Protein AF-A0A8H6XP31-F1 (afdb_monomer)

InterPro domains:
  IPR045340 Domain of unknown function DUF6533 [PF20151] (30-75)

Foldseek 3Di:
DDDDDPDPDPDVVVVVVVVVVVVVLVVVLVVLVVVLVVLVVVCVVCVVVCCVPQVVDDHDPVNVVVVCVSVVVNVVSVVCNCVSVPDPPVVVVCCVVDPDD

Mean predicted aligned error: 13.27 Å

Organism: NCBI:txid230812

Radius of gyration: 23.96 Å; Cα contacts (8 Å, |Δi|>4): 17; chains: 1; bounding box: 45×27×75 Å

Sequence (101 aa):
MSDHPLQGLQDPTDLGSNNTLTYDSRIIRCFFLAALSILIYDHLLTLGAEVKYIWSSKLRPGTCWFLAVRYLGLCASIAVCPYYFVDLDDEVCRWIAAPPA

Structure (mmCIF, N/CA/C/O backbone):
data_AF-A0A8H6XP31-F1
#
_entry.id   AF-A0A8H6XP31-F1
#
loop_
_atom_site.group_PDB
_atom_site.id
_atom_site.type_symbol
_atom_site.label_atom_id
_atom_site.label_alt_id
_atom_site.label_comp_id
_atom_site.label_asym_id
_atom_site.label_entity_id
_atom_site.label_seq_id
_atom_site.pdbx_PDB_ins_code
_atom_site.Cartn_x
_atom_site.Cartn_y
_atom_site.Cartn_z
_atom_site.occupancy
_atom_site.B_iso_or_equiv
_atom_site.auth_seq_id
_atom_site.auth_comp_id
_atom_site.auth_asym_id
_atom_site.auth_atom_id
_atom_site.pdbx_PDB_model_num
ATOM 1 N N . MET A 1 1 ? 19.967 -16.855 -55.254 1.00 44.03 1 MET A N 1
ATOM 2 C CA . MET A 1 1 ? 21.259 -16.162 -55.111 1.00 44.03 1 MET A CA 1
ATOM 3 C C . MET A 1 1 ? 20.913 -14.696 -54.938 1.00 44.03 1 MET A C 1
ATOM 5 O O . MET A 1 1 ? 20.585 -14.058 -55.922 1.00 44.03 1 MET A O 1
ATOM 9 N N . SER A 1 2 ? 20.445 -14.371 -53.733 1.00 49.62 2 SER A N 1
ATOM 10 C CA . SER A 1 2 ? 21.148 -13.580 -52.698 1.00 49.62 2 SER A CA 1
ATOM 11 C C . SER A 1 2 ? 20.487 -12.183 -52.740 1.00 49.62 2 SER A C 1
ATOM 13 O O . SER A 1 2 ? 20.115 -11.746 -53.817 1.00 49.62 2 SER A O 1
ATOM 15 N N . ASP A 1 3 ? 20.084 -11.521 -51.660 1.00 45.22 3 ASP A N 1
ATOM 16 C CA . ASP A 1 3 ? 20.761 -11.342 -50.387 1.00 45.22 3 ASP A CA 1
ATOM 17 C C . ASP A 1 3 ? 19.756 -11.111 -49.243 1.00 45.22 3 ASP A C 1
ATOM 19 O O . ASP A 1 3 ? 18.682 -10.533 -49.415 1.00 45.22 3 ASP A O 1
ATOM 23 N N . HIS A 1 4 ? 20.140 -11.602 -48.068 1.00 49.56 4 HIS A N 1
ATOM 24 C CA . HIS A 1 4 ? 19.511 -11.372 -46.771 1.00 49.56 4 HIS A CA 1
ATOM 25 C C . HIS A 1 4 ? 19.288 -9.872 -46.476 1.00 49.56 4 HIS A C 1
ATOM 27 O O . HIS A 1 4 ? 20.115 -9.047 -46.868 1.00 49.56 4 HIS A O 1
ATOM 33 N N . PRO A 1 5 ? 18.238 -9.504 -45.714 1.00 46.56 5 PRO A N 1
ATOM 34 C CA . PRO A 1 5 ? 18.041 -8.129 -45.277 1.00 46.56 5 PRO A CA 1
ATOM 35 C C . PRO A 1 5 ? 19.166 -7.738 -44.315 1.00 46.56 5 PRO A C 1
ATOM 37 O O . PRO A 1 5 ? 19.415 -8.425 -43.322 1.00 46.56 5 PRO A O 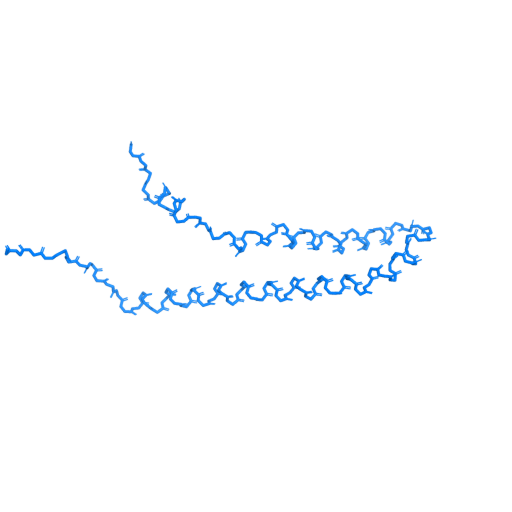1
ATOM 40 N N . LEU A 1 6 ? 19.844 -6.629 -44.610 1.00 48.00 6 LEU A N 1
ATOM 41 C CA . LEU A 1 6 ? 20.790 -6.009 -43.692 1.00 48.00 6 LEU A CA 1
ATOM 42 C C . LEU A 1 6 ? 20.023 -5.548 -42.450 1.00 48.00 6 LEU A C 1
ATOM 44 O O . LEU A 1 6 ? 19.334 -4.529 -42.470 1.00 48.00 6 LEU A O 1
ATOM 48 N N . GLN A 1 7 ? 20.149 -6.331 -41.377 1.00 48.34 7 GLN A N 1
ATOM 49 C CA . GLN A 1 7 ? 19.927 -5.894 -40.005 1.00 48.34 7 GLN A CA 1
ATOM 50 C C . GLN A 1 7 ? 20.667 -4.568 -39.813 1.00 48.34 7 GLN A C 1
ATOM 52 O O . GLN A 1 7 ? 21.898 -4.524 -39.818 1.00 48.34 7 GLN A O 1
ATOM 57 N N . GLY A 1 8 ? 19.902 -3.485 -39.691 1.00 49.09 8 GLY A N 1
ATOM 58 C CA . GLY A 1 8 ? 20.416 -2.189 -39.285 1.00 49.09 8 GLY A CA 1
ATOM 59 C C . GLY A 1 8 ? 21.037 -2.316 -37.900 1.00 49.09 8 GLY A C 1
ATOM 60 O O . GLY A 1 8 ? 20.327 -2.466 -36.916 1.00 49.09 8 GLY A O 1
ATOM 61 N N . LEU A 1 9 ? 22.367 -2.350 -37.885 1.00 49.72 9 LEU A N 1
ATOM 62 C CA . LEU A 1 9 ? 23.282 -1.919 -36.833 1.00 49.72 9 LEU A CA 1
ATOM 63 C C . LEU A 1 9 ? 22.667 -1.793 -35.421 1.00 49.72 9 LEU A C 1
ATOM 65 O O . LEU A 1 9 ? 22.306 -0.705 -34.981 1.00 49.72 9 LEU A O 1
ATOM 69 N N . GLN A 1 10 ? 22.602 -2.909 -34.690 1.00 59.22 10 GLN A N 1
ATOM 70 C CA . GLN A 1 10 ? 22.443 -2.881 -33.237 1.00 59.22 10 GLN A CA 1
ATOM 71 C C . GLN A 1 10 ? 23.712 -2.243 -32.649 1.00 59.22 10 GLN A C 1
ATOM 73 O O . GLN A 1 10 ? 24.770 -2.875 -32.625 1.00 59.22 10 GLN A O 1
ATOM 78 N N . ASP A 1 11 ? 23.627 -0.983 -32.222 1.00 57.44 11 ASP A N 1
ATOM 79 C CA . ASP A 1 11 ? 24.717 -0.316 -31.513 1.00 57.44 11 ASP A CA 1
ATOM 80 C C . ASP A 1 11 ? 24.963 -1.055 -30.177 1.00 57.44 11 ASP A C 1
ATOM 82 O O . ASP A 1 11 ? 24.013 -1.297 -29.421 1.00 57.44 11 ASP A O 1
ATOM 86 N N . PRO A 1 12 ? 26.204 -1.468 -29.858 1.00 57.44 12 PRO A N 1
ATOM 87 C CA . PRO A 1 12 ? 26.516 -2.192 -28.624 1.00 57.44 12 PRO A CA 1
ATOM 88 C C . PRO A 1 12 ? 26.200 -1.395 -27.349 1.00 57.44 12 PRO A C 1
ATOM 90 O O . PRO A 1 12 ? 26.087 -1.996 -26.280 1.00 57.44 12 PRO A O 1
ATOM 93 N N . THR A 1 13 ? 26.028 -0.070 -27.435 1.00 63.81 13 THR A N 1
ATOM 94 C CA . THR A 1 13 ? 25.563 0.749 -26.303 1.00 63.81 13 THR A CA 1
ATOM 95 C C . THR A 1 13 ? 24.056 0.638 -26.054 1.00 63.81 13 THR A C 1
ATOM 97 O O . THR A 1 13 ? 23.623 0.690 -24.900 1.00 63.81 13 THR A O 1
ATOM 100 N N . ASP A 1 14 ? 23.258 0.386 -27.093 1.00 60.06 14 ASP A N 1
ATOM 101 C CA . ASP A 1 14 ? 21.802 0.220 -26.991 1.00 60.06 14 ASP A CA 1
ATOM 102 C C . ASP A 1 14 ? 21.457 -1.084 -26.262 1.00 60.06 14 ASP A C 1
ATOM 104 O O . ASP A 1 14 ? 20.638 -1.103 -25.345 1.00 60.06 14 ASP A O 1
ATOM 108 N N . LEU A 1 15 ? 22.231 -2.135 -26.569 1.00 62.41 15 LEU A N 1
ATOM 109 C CA . LEU A 1 15 ? 22.220 -3.436 -25.898 1.00 62.41 15 LEU A CA 1
ATOM 110 C C . LEU A 1 15 ? 22.633 -3.380 -24.422 1.00 62.41 15 LEU A C 1
ATOM 112 O O . LEU A 1 15 ? 22.549 -4.400 -23.765 1.00 62.41 15 LEU A O 1
ATOM 116 N N . GLY A 1 16 ? 23.148 -2.265 -23.898 1.00 66.12 16 GLY A N 1
ATOM 117 C CA . GLY A 1 16 ? 23.383 -2.067 -22.461 1.00 66.12 16 GLY A CA 1
ATOM 118 C C . GLY A 1 16 ? 22.224 -1.336 -21.777 1.00 66.12 16 GLY A C 1
ATOM 119 O O . GLY A 1 16 ? 21.872 -1.632 -20.631 1.00 66.12 16 GLY A O 1
ATOM 120 N N . SER A 1 17 ? 21.612 -0.394 -22.496 1.00 72.25 17 SER A N 1
ATOM 121 C CA . SER A 1 17 ? 20.531 0.475 -22.023 1.00 72.25 17 SER A CA 1
ATOM 122 C C . SER A 1 17 ? 19.217 -0.288 -21.832 1.00 72.25 17 SER A C 1
ATOM 124 O O . SER A 1 17 ? 18.600 -0.237 -20.765 1.00 72.25 17 SER A O 1
ATOM 126 N N . ASN A 1 18 ? 18.829 -1.080 -22.832 1.00 67.00 18 ASN A N 1
ATOM 127 C CA . ASN A 1 18 ? 17.619 -1.903 -22.828 1.00 67.00 18 ASN A CA 1
ATOM 128 C C . ASN A 1 18 ? 17.607 -2.959 -21.704 1.00 67.00 18 ASN A C 1
ATOM 130 O O . ASN A 1 18 ? 16.581 -3.137 -21.040 1.00 67.00 18 ASN A O 1
ATOM 134 N N . ASN A 1 19 ? 18.735 -3.617 -21.413 1.00 76.50 19 ASN A N 1
ATOM 135 C CA . ASN A 1 19 ? 18.809 -4.542 -20.276 1.00 76.50 19 ASN A CA 1
ATOM 136 C C . ASN A 1 19 ? 18.621 -3.782 -18.971 1.00 76.50 19 ASN A C 1
ATOM 138 O O . ASN A 1 19 ? 17.860 -4.222 -18.119 1.00 76.50 19 ASN A O 1
ATOM 142 N N . THR A 1 20 ? 19.318 -2.653 -18.812 1.00 78.38 20 THR A N 1
ATOM 143 C CA . THR A 1 20 ? 19.297 -1.860 -17.577 1.00 78.38 20 THR A CA 1
ATOM 144 C C . THR A 1 20 ? 17.880 -1.375 -17.265 1.00 78.38 20 THR A C 1
ATOM 146 O O . THR A 1 20 ? 17.410 -1.570 -16.147 1.00 78.38 20 THR A O 1
ATOM 149 N N . LEU A 1 21 ? 17.151 -0.876 -18.270 1.00 78.88 21 LEU A N 1
ATOM 150 C CA . LEU A 1 21 ? 15.727 -0.528 -18.164 1.00 78.88 21 LEU A CA 1
ATOM 151 C C . LEU A 1 21 ? 14.838 -1.730 -17.807 1.00 78.88 21 LEU A C 1
ATOM 153 O O . LEU A 1 21 ? 13.923 -1.624 -16.986 1.00 78.88 21 LEU A O 1
ATOM 157 N N . THR A 1 22 ? 15.116 -2.893 -18.399 1.00 74.88 22 THR A N 1
ATOM 158 C CA . THR A 1 22 ? 14.375 -4.129 -18.113 1.00 74.88 22 THR A CA 1
ATOM 159 C C . THR A 1 22 ? 14.607 -4.604 -16.676 1.00 74.88 22 THR A C 1
ATOM 161 O O . THR A 1 22 ? 13.665 -5.031 -16.004 1.00 74.88 22 THR A O 1
ATOM 164 N N . TYR A 1 23 ? 15.845 -4.533 -16.184 1.00 79.44 23 TYR A N 1
ATOM 165 C CA . TYR A 1 23 ? 16.186 -4.886 -14.807 1.00 79.44 23 TYR A CA 1
ATOM 166 C C . TYR A 1 23 ? 15.524 -3.937 -13.812 1.00 79.44 23 TYR A C 1
ATOM 168 O O . TYR A 1 23 ? 14.915 -4.411 -12.854 1.00 79.44 23 TYR A O 1
ATOM 176 N N . ASP A 1 24 ? 15.579 -2.630 -14.071 1.00 84.25 24 ASP A N 1
ATOM 177 C CA . ASP A 1 24 ? 14.956 -1.612 -13.224 1.00 84.25 24 ASP A CA 1
ATOM 178 C C . ASP A 1 24 ? 13.442 -1.848 -13.085 1.00 84.25 24 ASP A C 1
ATOM 180 O O . ASP A 1 24 ? 12.911 -1.980 -11.981 1.00 84.25 24 ASP A O 1
ATOM 184 N N . SER A 1 25 ? 12.762 -2.085 -14.211 1.00 81.94 25 SER A N 1
ATOM 185 C CA . SER A 1 25 ? 11.320 -2.369 -14.245 1.00 81.94 25 SER A CA 1
ATOM 186 C C . SER A 1 25 ? 10.938 -3.614 -13.432 1.00 81.94 25 SER A C 1
ATOM 188 O O . SER A 1 25 ? 9.944 -3.622 -12.701 1.00 81.94 25 SER A O 1
ATOM 190 N N . ARG A 1 26 ? 11.735 -4.686 -13.523 1.00 83.00 26 ARG A N 1
ATOM 191 C CA . ARG A 1 26 ? 11.505 -5.927 -12.761 1.00 83.00 26 ARG A CA 1
ATOM 192 C C . ARG A 1 26 ? 11.701 -5.715 -11.266 1.00 83.00 26 ARG A C 1
ATOM 194 O O . ARG A 1 26 ? 10.900 -6.204 -10.471 1.00 83.00 26 ARG A O 1
ATOM 201 N N . ILE A 1 27 ? 12.747 -4.983 -10.891 1.00 87.88 27 ILE A N 1
ATOM 202 C CA . ILE A 1 27 ? 13.046 -4.659 -9.497 1.00 87.88 27 ILE A CA 1
ATOM 203 C C . ILE A 1 27 ? 11.881 -3.866 -8.889 1.00 87.88 27 ILE A C 1
ATOM 205 O O . ILE A 1 27 ? 11.389 -4.239 -7.823 1.00 87.88 27 ILE A O 1
ATOM 209 N N . ILE A 1 28 ? 11.369 -2.856 -9.597 1.00 88.19 28 ILE A N 1
ATOM 210 C CA . ILE A 1 28 ? 10.224 -2.046 -9.155 1.00 88.19 28 ILE A CA 1
ATOM 211 C C . ILE A 1 28 ? 8.974 -2.912 -8.930 1.00 88.19 28 ILE A C 1
ATOM 213 O O . ILE A 1 28 ? 8.345 -2.806 -7.876 1.00 88.19 28 ILE A O 1
ATOM 217 N N . ARG A 1 29 ? 8.639 -3.823 -9.858 1.00 85.88 29 ARG A N 1
ATOM 218 C CA . ARG A 1 29 ? 7.485 -4.740 -9.716 1.00 85.88 29 ARG A CA 1
ATOM 219 C C . ARG A 1 29 ? 7.619 -5.643 -8.485 1.00 85.88 29 ARG A C 1
ATOM 221 O O . ARG A 1 29 ? 6.649 -5.827 -7.748 1.00 85.88 29 ARG A O 1
ATOM 228 N N . CYS A 1 30 ? 8.817 -6.169 -8.225 1.00 87.88 30 CYS A N 1
ATOM 229 C CA . CYS A 1 30 ? 9.095 -6.987 -7.042 1.00 87.88 30 CYS A CA 1
ATOM 230 C C . CYS A 1 30 ? 8.957 -6.188 -5.738 1.00 87.88 30 CYS A C 1
ATOM 232 O O . CYS A 1 30 ? 8.312 -6.659 -4.800 1.00 87.88 30 CYS A O 1
ATOM 234 N N . PHE A 1 31 ? 9.522 -4.978 -5.677 1.00 90.44 31 PHE A N 1
ATOM 235 C CA . PHE A 1 31 ? 9.389 -4.105 -4.509 1.00 90.44 31 PHE A CA 1
ATOM 236 C C . PHE A 1 31 ? 7.937 -3.710 -4.255 1.00 90.44 31 PHE A C 1
ATOM 238 O O . PHE A 1 31 ? 7.504 -3.713 -3.106 1.00 90.44 31 PHE A O 1
ATOM 245 N N . PHE A 1 32 ? 7.173 -3.427 -5.310 1.00 89.06 32 PHE A N 1
ATOM 246 C CA . PHE A 1 32 ? 5.757 -3.105 -5.194 1.00 89.06 32 PHE A CA 1
ATOM 247 C C . PHE A 1 32 ? 4.954 -4.273 -4.606 1.00 89.06 32 PHE A C 1
ATOM 249 O O . PHE A 1 32 ? 4.204 -4.084 -3.651 1.00 89.06 32 PHE A O 1
ATOM 256 N N . LEU A 1 33 ? 5.163 -5.494 -5.109 1.00 88.00 33 LEU A N 1
ATOM 257 C CA . LEU A 1 33 ? 4.557 -6.714 -4.561 1.00 88.00 33 LEU A CA 1
ATOM 258 C C . LEU A 1 33 ? 4.933 -6.946 -3.095 1.00 88.00 33 LEU A C 1
ATOM 260 O O . LEU A 1 33 ? 4.068 -7.279 -2.286 1.00 88.00 33 LEU A O 1
ATOM 264 N N . ALA A 1 34 ? 6.208 -6.765 -2.745 1.00 91.62 34 ALA A N 1
ATOM 265 C CA . ALA A 1 34 ? 6.684 -6.914 -1.373 1.00 91.62 34 ALA A CA 1
ATOM 266 C C . ALA A 1 34 ? 6.084 -5.851 -0.438 1.00 91.62 34 ALA A C 1
ATOM 268 O O . ALA A 1 34 ? 5.660 -6.163 0.672 1.00 91.62 34 ALA A O 1
ATOM 269 N N . ALA A 1 35 ? 5.993 -4.600 -0.888 1.00 90.69 35 ALA A N 1
ATOM 270 C CA . ALA A 1 35 ? 5.360 -3.530 -0.127 1.00 90.69 35 ALA A CA 1
ATOM 271 C C . ALA A 1 35 ? 3.860 -3.794 0.061 1.00 90.69 35 ALA A C 1
ATOM 273 O O . ALA A 1 35 ? 3.348 -3.657 1.171 1.00 90.69 35 ALA A O 1
ATOM 274 N N . LEU A 1 36 ? 3.164 -4.231 -0.994 1.00 89.88 36 LEU A N 1
ATOM 275 C CA . LEU A 1 36 ? 1.744 -4.571 -0.945 1.00 89.88 36 LEU A CA 1
ATOM 276 C C . LEU A 1 36 ? 1.478 -5.755 -0.008 1.00 89.88 36 LEU A C 1
ATOM 278 O O . LEU A 1 36 ? 0.521 -5.717 0.761 1.00 89.88 36 LEU A O 1
ATOM 282 N N . SER A 1 37 ? 2.321 -6.790 -0.031 1.00 89.88 37 SER A N 1
ATOM 283 C CA . SER A 1 37 ? 2.160 -7.953 0.846 1.00 89.88 37 SER A CA 1
ATOM 284 C C . SER A 1 37 ? 2.361 -7.592 2.318 1.00 89.88 37 SER A C 1
ATOM 286 O O . SER A 1 37 ? 1.546 -7.986 3.152 1.00 89.88 37 SER A O 1
ATOM 288 N N . ILE A 1 38 ? 3.377 -6.781 2.635 1.00 91.50 38 ILE A N 1
ATOM 289 C CA . ILE A 1 38 ? 3.598 -6.254 3.988 1.00 91.50 38 ILE A CA 1
ATOM 290 C C . ILE A 1 38 ? 2.421 -5.374 4.415 1.00 91.50 38 ILE A C 1
ATOM 292 O O . ILE A 1 38 ? 1.945 -5.500 5.540 1.00 91.50 38 ILE A O 1
ATOM 296 N N . LEU A 1 39 ? 1.916 -4.521 3.520 1.00 89.56 39 LEU A N 1
ATOM 297 C CA . LEU A 1 39 ? 0.774 -3.655 3.801 1.00 89.56 39 LEU A CA 1
ATOM 298 C C . LEU A 1 39 ? -0.480 -4.476 4.129 1.00 89.56 39 LEU A C 1
ATOM 300 O O . LEU A 1 39 ? -1.149 -4.192 5.120 1.00 89.56 39 LEU A O 1
ATOM 304 N N . ILE A 1 40 ? -0.782 -5.510 3.338 1.00 87.50 40 ILE A N 1
ATOM 305 C CA . ILE A 1 40 ? -1.898 -6.431 3.597 1.00 87.50 40 ILE A CA 1
ATOM 306 C C . ILE A 1 40 ? -1.694 -7.152 4.930 1.00 87.50 40 ILE A C 1
ATOM 308 O O . ILE A 1 40 ? -2.632 -7.261 5.718 1.00 87.50 40 ILE A O 1
ATOM 312 N N . TYR A 1 41 ? -0.477 -7.623 5.202 1.00 87.62 41 TYR A N 1
ATOM 313 C CA . TYR A 1 41 ? -0.158 -8.308 6.448 1.00 87.62 41 TYR A CA 1
ATOM 314 C C . TYR A 1 41 ? -0.370 -7.408 7.673 1.00 87.62 41 TYR A C 1
ATOM 316 O O . TYR A 1 41 ? -1.036 -7.827 8.619 1.00 87.62 41 TYR A O 1
ATOM 324 N N . ASP A 1 42 ? 0.117 -6.162 7.633 1.00 87.06 42 ASP A N 1
ATOM 325 C CA . ASP A 1 42 ? -0.105 -5.167 8.691 1.00 87.06 42 ASP A CA 1
ATOM 326 C C . ASP A 1 42 ? -1.605 -4.940 8.925 1.00 87.06 42 ASP A C 1
ATOM 328 O O . ASP A 1 42 ? -2.068 -4.991 10.065 1.00 87.06 42 ASP A O 1
ATOM 332 N N . HIS A 1 43 ? -2.385 -4.809 7.843 1.00 84.12 43 HIS A N 1
ATOM 333 C CA . HIS A 1 43 ? -3.837 -4.660 7.934 1.00 84.12 43 HIS A CA 1
ATOM 334 C C . HIS A 1 43 ? -4.494 -5.869 8.591 1.00 84.12 43 HIS A C 1
ATOM 336 O O . HIS A 1 43 ? -5.279 -5.685 9.510 1.00 84.12 43 HIS A O 1
ATOM 342 N N . LEU A 1 44 ? -4.187 -7.099 8.170 1.00 85.06 44 LEU A N 1
ATOM 343 C CA . LEU A 1 44 ? -4.785 -8.307 8.753 1.00 85.06 44 LEU A CA 1
ATOM 344 C C . LEU A 1 44 ? -4.491 -8.426 10.253 1.00 85.06 44 LEU A C 1
ATOM 346 O O . LEU A 1 44 ? -5.361 -8.840 11.024 1.00 85.06 44 LEU A O 1
ATOM 350 N N . LEU A 1 45 ? -3.286 -8.032 10.668 1.00 86.38 45 LEU A N 1
ATOM 351 C CA . LEU A 1 45 ? -2.847 -8.102 12.057 1.00 86.38 45 LEU A CA 1
ATOM 352 C C . LEU A 1 45 ? -3.562 -7.062 12.931 1.00 86.38 45 LEU A C 1
ATOM 354 O O . LEU A 1 45 ? -3.962 -7.371 14.056 1.00 86.38 45 LEU A O 1
ATOM 358 N N . THR A 1 46 ? -3.791 -5.852 12.411 1.00 81.62 46 THR A N 1
ATOM 359 C CA . THR A 1 46 ? -4.540 -4.815 13.134 1.00 81.62 46 THR A CA 1
ATOM 360 C C . THR A 1 46 ? -6.053 -4.993 13.041 1.00 81.62 46 THR A C 1
ATOM 362 O O . THR A 1 46 ? -6.749 -4.635 13.990 1.00 81.62 46 THR A O 1
ATOM 365 N N . LEU A 1 47 ? -6.579 -5.610 11.976 1.00 79.56 47 LEU A N 1
ATOM 366 C CA . LEU A 1 47 ? -8.018 -5.748 11.716 1.00 79.56 47 LEU A CA 1
ATOM 367 C C . LEU A 1 47 ? -8.747 -6.498 12.833 1.00 79.56 47 LEU A C 1
ATOM 369 O O . LEU A 1 47 ? -9.841 -6.103 13.227 1.00 79.56 47 LEU A O 1
ATOM 373 N N . GLY A 1 48 ? -8.135 -7.538 13.406 1.00 75.56 48 GLY A N 1
ATOM 374 C CA . GLY A 1 48 ? -8.731 -8.280 14.523 1.00 75.56 48 GLY A CA 1
ATOM 375 C C . GLY A 1 48 ? -8.953 -7.412 15.768 1.00 75.56 48 GLY A C 1
ATOM 376 O O . GLY A 1 48 ? -9.997 -7.494 16.420 1.00 75.56 48 GLY A O 1
ATOM 377 N N . ALA A 1 49 ? -7.998 -6.532 16.076 1.00 75.06 49 ALA A N 1
ATOM 378 C CA . ALA A 1 49 ? -8.135 -5.565 17.160 1.00 75.06 49 ALA A CA 1
ATOM 379 C C . ALA A 1 49 ? -9.089 -4.422 16.772 1.00 75.06 49 ALA A C 1
ATOM 381 O O . ALA A 1 49 ? -9.936 -4.031 17.573 1.00 75.06 49 ALA A O 1
ATOM 382 N N . GLU A 1 50 ? -9.012 -3.918 15.541 1.00 76.62 50 GLU A N 1
ATOM 383 C CA . GLU A 1 50 ? -9.885 -2.856 15.036 1.00 76.62 50 GLU A CA 1
ATOM 384 C C . GLU A 1 50 ? -11.361 -3.283 15.066 1.00 76.62 50 GLU A C 1
ATOM 386 O O . GLU A 1 50 ? -12.193 -2.562 15.608 1.00 76.62 50 GLU A O 1
ATOM 391 N N . VAL A 1 51 ? -11.712 -4.480 14.591 1.00 76.62 51 VAL A N 1
ATOM 392 C CA . VAL A 1 51 ? -13.093 -4.996 14.648 1.00 76.62 51 VAL A CA 1
ATOM 393 C C . VAL A 1 51 ? -13.577 -5.113 16.094 1.00 76.62 51 VAL A C 1
ATOM 395 O O . VAL A 1 51 ? -14.688 -4.702 16.422 1.00 76.62 51 VAL A O 1
ATOM 398 N N . LYS A 1 52 ? -12.732 -5.599 17.006 1.00 77.00 52 LYS A N 1
ATOM 399 C CA . LYS A 1 52 ? -13.123 -5.760 18.410 1.00 77.00 52 LYS A CA 1
ATOM 400 C C . LYS A 1 52 ? -13.289 -4.428 19.146 1.00 77.00 52 LYS A C 1
ATOM 402 O O . LYS A 1 52 ? -14.225 -4.283 19.926 1.00 77.00 52 LYS A O 1
ATOM 407 N N . TYR A 1 53 ? -12.389 -3.469 18.934 1.00 72.62 53 TYR A N 1
ATOM 408 C CA . TYR A 1 53 ? -12.326 -2.241 19.736 1.00 72.62 53 TYR A CA 1
ATOM 409 C C . TYR A 1 53 ? -12.934 -1.018 19.054 1.00 72.62 53 TYR A C 1
ATOM 411 O O . TYR A 1 53 ? -13.451 -0.141 19.742 1.00 72.62 53 TYR A O 1
ATOM 419 N N . ILE A 1 54 ? -12.884 -0.939 17.726 1.00 73.56 54 ILE A N 1
ATOM 420 C CA . ILE A 1 54 ? -13.407 0.196 16.961 1.00 73.56 54 ILE A CA 1
ATOM 421 C C . ILE A 1 54 ? -14.852 -0.063 16.548 1.00 73.56 54 ILE A C 1
ATOM 423 O O . ILE A 1 54 ? -15.699 0.792 16.784 1.00 73.56 54 ILE A O 1
ATOM 427 N N . TRP A 1 55 ? -15.163 -1.242 16.002 1.00 71.69 55 TRP A N 1
ATOM 428 C CA . TRP A 1 55 ? -16.517 -1.528 15.506 1.00 71.69 55 TRP A CA 1
ATOM 429 C C . TRP A 1 55 ? -17.518 -1.829 16.626 1.00 71.69 55 TRP A C 1
ATOM 431 O O . TRP A 1 55 ? -18.710 -1.587 16.464 1.00 71.69 55 TRP A O 1
ATOM 441 N N . SER A 1 56 ? -17.044 -2.291 17.787 1.00 70.62 56 SER A N 1
ATOM 442 C CA . SER A 1 56 ? -17.887 -2.467 18.976 1.00 70.62 56 SER A CA 1
ATOM 443 C C . SER A 1 56 ? -18.046 -1.190 19.819 1.00 70.62 56 SER A C 1
ATOM 445 O O . SER A 1 56 ? -18.807 -1.199 20.787 1.00 70.62 56 SER A O 1
ATOM 447 N N . SER A 1 57 ? -17.324 -0.106 19.508 1.00 66.94 57 SER A N 1
ATOM 448 C CA . SER A 1 57 ? -17.295 1.132 20.301 1.00 66.94 57 SER A CA 1
ATOM 449 C C . SER A 1 57 ? -17.898 2.315 19.536 1.00 66.94 57 SER A C 1
ATOM 451 O O . SER A 1 57 ? -18.076 2.274 18.321 1.00 66.94 57 SER A O 1
ATOM 453 N N . LYS A 1 58 ? -18.219 3.410 20.240 1.00 68.62 58 LYS A N 1
ATOM 454 C CA . LYS A 1 58 ? -18.697 4.651 19.610 1.00 68.62 58 LYS A CA 1
ATOM 455 C C . LYS A 1 58 ? -17.591 5.235 18.726 1.00 68.62 58 LYS A C 1
ATOM 457 O O . LYS A 1 58 ? -16.624 5.803 19.234 1.00 68.62 58 LYS A O 1
ATOM 462 N N . LEU A 1 59 ? -17.765 5.112 17.411 1.00 71.50 59 LEU A N 1
ATOM 463 C CA . LEU A 1 59 ? -16.863 5.650 16.395 1.00 71.50 59 LEU A CA 1
ATOM 464 C C . LEU A 1 59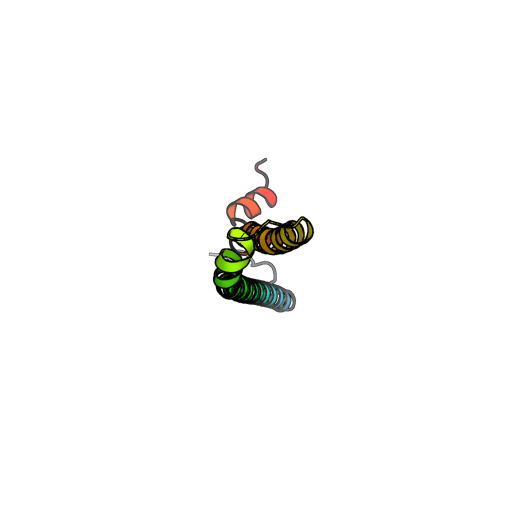 ? -16.667 7.156 16.604 1.00 71.50 59 LEU A C 1
ATOM 466 O O . LEU A 1 59 ? -17.586 7.956 16.428 1.00 71.50 59 LEU A O 1
ATOM 470 N N . ARG A 1 60 ? -15.454 7.549 16.999 1.00 78.69 60 ARG A N 1
ATOM 471 C CA . ARG A 1 60 ? -15.059 8.958 17.066 1.00 78.69 60 ARG A CA 1
ATOM 472 C C . ARG A 1 60 ? -14.614 9.428 15.676 1.00 78.69 60 ARG A C 1
ATOM 474 O O . ARG A 1 60 ? -13.988 8.648 14.956 1.00 78.69 60 ARG A O 1
ATOM 481 N N . PRO A 1 61 ? -14.836 10.705 15.315 1.00 75.38 61 PRO A N 1
ATOM 482 C CA . PRO A 1 61 ? -14.447 11.236 14.006 1.00 75.38 61 PRO A CA 1
ATOM 483 C C . PRO A 1 61 ? -12.962 11.023 13.676 1.00 75.38 61 PRO A C 1
ATOM 485 O O . PRO A 1 61 ? -12.632 10.633 12.562 1.00 75.38 61 PRO A O 1
ATOM 488 N N . GLY A 1 62 ? -12.070 11.187 14.661 1.00 78.56 62 GLY A N 1
ATOM 489 C CA . GLY A 1 62 ? -10.632 10.954 14.476 1.00 78.56 62 GLY A CA 1
ATOM 490 C C . GLY A 1 62 ? -10.277 9.495 14.165 1.00 78.56 62 GLY A C 1
ATOM 491 O O . GLY A 1 62 ? -9.383 9.237 13.367 1.00 78.56 62 GLY A O 1
ATOM 492 N N . THR A 1 63 ? -11.012 8.534 14.729 1.00 74.94 63 THR A N 1
ATOM 493 C CA . THR A 1 63 ? -10.840 7.107 14.423 1.00 74.94 63 THR A CA 1
ATOM 494 C C . THR A 1 63 ? -11.329 6.786 13.012 1.00 74.94 63 THR A C 1
ATOM 496 O O . THR A 1 63 ? -10.674 6.038 12.297 1.00 74.94 63 THR A O 1
ATOM 499 N N . CYS A 1 64 ? -12.438 7.395 12.582 1.00 76.75 64 CYS A N 1
ATOM 500 C CA . CYS A 1 64 ? -12.932 7.262 11.212 1.00 76.75 64 CYS A CA 1
ATOM 501 C C . CYS A 1 64 ? -11.930 7.831 10.197 1.00 76.75 64 CYS A C 1
ATOM 503 O O . CYS A 1 64 ? -11.628 7.173 9.209 1.00 76.75 64 CYS A O 1
ATOM 505 N N . TRP A 1 65 ? -11.347 9.003 10.474 1.00 80.69 65 TRP A N 1
ATOM 506 C CA . TRP A 1 65 ? -10.313 9.594 9.620 1.00 80.69 65 TRP A CA 1
ATOM 507 C C . TRP A 1 65 ? -9.059 8.718 9.531 1.00 80.69 65 TRP A C 1
ATOM 509 O O . TRP A 1 65 ? -8.531 8.498 8.444 1.00 80.69 65 TRP A O 1
ATOM 519 N N . PHE A 1 66 ? -8.615 8.170 10.664 1.00 79.50 66 PHE A N 1
ATOM 520 C CA . PHE A 1 66 ? -7.489 7.240 10.708 1.00 79.50 66 PHE A CA 1
ATOM 521 C C . PHE A 1 66 ? -7.740 5.993 9.847 1.00 79.50 66 PHE A C 1
ATOM 523 O O . PHE A 1 66 ? -6.886 5.619 9.044 1.00 79.50 66 PHE A O 1
ATOM 530 N N . LEU A 1 67 ? -8.930 5.391 9.955 1.00 77.31 67 LEU A N 1
ATOM 531 C CA . LEU A 1 67 ? -9.319 4.267 9.104 1.00 77.31 67 LEU A CA 1
ATOM 532 C C . LEU A 1 67 ? -9.410 4.696 7.634 1.00 77.31 67 LEU A C 1
ATOM 534 O O . LEU A 1 67 ? -8.850 4.032 6.774 1.00 77.31 67 LEU A O 1
ATOM 538 N N . ALA A 1 68 ? -10.035 5.830 7.322 1.00 80.88 68 ALA A N 1
ATOM 539 C CA . ALA A 1 68 ? -10.146 6.302 5.946 1.00 80.88 68 ALA A CA 1
ATOM 540 C C . ALA A 1 68 ? -8.767 6.434 5.284 1.00 80.88 68 ALA A C 1
ATOM 542 O O . ALA A 1 68 ? -8.552 5.873 4.217 1.00 80.88 68 ALA A O 1
ATOM 543 N N . VAL A 1 69 ? -7.803 7.082 5.943 1.00 83.56 69 VAL A N 1
ATOM 544 C CA . VAL A 1 69 ? -6.434 7.217 5.420 1.00 83.56 69 VAL A CA 1
ATOM 545 C C . VAL A 1 69 ? -5.774 5.851 5.209 1.00 83.56 69 VAL A C 1
ATOM 547 O O . VAL A 1 69 ? -5.161 5.617 4.167 1.00 83.56 69 VAL A O 1
ATOM 550 N N . ARG A 1 70 ? -5.929 4.931 6.168 1.00 80.25 70 ARG A N 1
ATOM 551 C CA . ARG A 1 70 ? -5.314 3.600 6.123 1.00 80.25 70 ARG A CA 1
ATOM 552 C C . ARG A 1 70 ? -5.879 2.732 4.991 1.00 80.25 70 ARG A C 1
ATOM 554 O O . ARG A 1 70 ? -5.121 2.228 4.165 1.00 80.25 70 ARG A O 1
ATOM 561 N N . TYR A 1 71 ? -7.203 2.630 4.893 1.00 81.69 71 TYR A N 1
ATOM 562 C CA . TYR A 1 71 ? -7.871 1.813 3.877 1.00 81.69 71 TYR A CA 1
ATOM 563 C C . TYR A 1 71 ? -7.816 2.451 2.480 1.00 81.69 71 TYR A C 1
ATOM 565 O O . TYR A 1 71 ? -7.737 1.724 1.494 1.00 81.69 71 TYR A O 1
ATOM 573 N N . LEU A 1 72 ? -7.778 3.787 2.365 1.00 85.50 72 LEU A N 1
ATOM 574 C CA . LEU A 1 72 ? -7.551 4.457 1.077 1.00 85.50 72 LEU A CA 1
ATOM 575 C C . LEU A 1 72 ? -6.167 4.138 0.509 1.00 85.50 72 LEU A C 1
ATOM 577 O O . LEU A 1 72 ? -6.059 3.913 -0.693 1.00 85.50 72 LEU A O 1
ATOM 581 N N . GLY A 1 73 ? -5.130 4.061 1.350 1.00 84.69 73 GLY A N 1
ATOM 582 C CA . GLY A 1 73 ? -3.794 3.650 0.914 1.00 84.69 73 GLY A CA 1
ATOM 583 C C . GLY A 1 73 ? -3.782 2.229 0.344 1.00 84.69 73 GLY A C 1
ATOM 584 O O . GLY A 1 73 ? -3.215 1.992 -0.725 1.00 84.69 73 GLY A O 1
ATOM 585 N N . LEU A 1 74 ? -4.468 1.293 1.008 1.00 85.31 74 LEU A N 1
ATOM 586 C CA . LEU A 1 74 ? -4.609 -0.082 0.525 1.00 85.31 74 LEU A CA 1
ATOM 587 C C . LEU A 1 74 ? -5.403 -0.142 -0.789 1.00 85.31 74 LEU A C 1
ATOM 589 O O . LEU A 1 74 ? -4.940 -0.749 -1.751 1.00 85.31 74 LEU A O 1
ATOM 593 N N . CYS A 1 75 ? -6.556 0.529 -0.860 1.00 87.00 75 CYS A N 1
ATOM 594 C CA . CYS A 1 75 ? -7.380 0.589 -2.069 1.00 87.00 75 CYS A CA 1
ATOM 595 C C . CYS A 1 75 ? -6.627 1.207 -3.251 1.00 87.00 75 CYS A C 1
ATOM 597 O O . CYS A 1 75 ? -6.684 0.666 -4.351 1.00 87.00 75 CYS A O 1
ATOM 599 N N . ALA A 1 76 ? -5.894 2.301 -3.029 1.00 87.25 76 ALA A N 1
ATOM 600 C CA . ALA A 1 76 ? -5.065 2.919 -4.056 1.00 87.25 76 ALA A CA 1
ATOM 601 C C . ALA A 1 76 ? -3.971 1.955 -4.530 1.00 87.25 76 ALA A C 1
ATOM 603 O O . ALA A 1 76 ? -3.790 1.773 -5.728 1.00 87.25 76 ALA A O 1
ATOM 604 N N . SER A 1 77 ? -3.295 1.268 -3.607 1.00 87.25 77 SER A N 1
ATOM 605 C CA . SER A 1 77 ? -2.242 0.305 -3.955 1.00 87.25 77 SER A CA 1
ATOM 606 C C . SER A 1 77 ? -2.798 -0.871 -4.768 1.00 87.25 77 SER A C 1
ATOM 608 O O . SER A 1 77 ? -2.212 -1.263 -5.772 1.00 87.25 77 SER A O 1
ATOM 610 N N . ILE A 1 78 ? -3.972 -1.392 -4.401 1.00 87.12 78 ILE A N 1
ATOM 611 C CA . ILE A 1 78 ? -4.663 -2.443 -5.161 1.00 87.12 78 ILE A CA 1
ATOM 612 C C . ILE A 1 78 ? -5.102 -1.933 -6.540 1.00 87.12 78 ILE A C 1
ATOM 614 O O . ILE A 1 78 ? -4.931 -2.644 -7.524 1.00 87.12 78 ILE A O 1
ATOM 618 N N . ALA A 1 79 ? -5.627 -0.709 -6.630 1.00 88.12 79 ALA A N 1
ATOM 619 C CA . ALA A 1 79 ? -6.065 -0.115 -7.891 1.00 88.12 79 ALA A CA 1
ATOM 620 C C . ALA A 1 79 ? -4.901 0.142 -8.858 1.00 88.12 79 ALA A C 1
ATOM 622 O O . ALA A 1 79 ? -5.067 -0.019 -10.063 1.00 88.12 79 ALA A O 1
ATOM 623 N N . VAL A 1 80 ? -3.722 0.508 -8.343 1.00 86.38 80 VAL A N 1
ATOM 624 C CA . VAL A 1 80 ? -2.523 0.741 -9.161 1.00 86.38 80 VAL A CA 1
ATOM 625 C C . VAL A 1 80 ? -1.821 -0.576 -9.524 1.00 86.38 80 VAL A C 1
ATOM 627 O O . VAL A 1 80 ? -1.183 -0.662 -10.567 1.00 86.38 80 VAL A O 1
ATOM 630 N N . CYS A 1 81 ? -1.986 -1.634 -8.727 1.00 86.12 81 CYS A N 1
ATOM 631 C CA . CYS A 1 81 ? -1.424 -2.963 -8.984 1.00 86.12 81 CYS A CA 1
ATOM 632 C C . CYS A 1 81 ? -1.591 -3.451 -10.442 1.00 86.12 81 CYS A C 1
ATOM 634 O O . CYS A 1 81 ? -0.575 -3.737 -11.073 1.00 86.12 81 CYS A O 1
ATOM 636 N N . PRO A 1 82 ? -2.795 -3.481 -11.049 1.00 84.69 82 PRO A N 1
ATOM 637 C CA . PRO A 1 82 ? -2.946 -3.900 -12.440 1.00 84.69 82 PRO A CA 1
ATOM 638 C C . PRO A 1 82 ? -2.155 -3.033 -13.422 1.00 84.69 82 PRO A C 1
ATOM 640 O O . PRO A 1 82 ? -1.679 -3.572 -14.404 1.00 84.69 82 PRO A O 1
ATOM 643 N N . TYR A 1 83 ? -1.905 -1.749 -13.162 1.00 83.31 83 TYR A N 1
ATOM 644 C CA . TYR A 1 83 ? -1.066 -0.928 -14.048 1.00 83.31 83 TYR A CA 1
ATOM 645 C C . TYR A 1 83 ? 0.411 -1.349 -14.037 1.00 83.31 83 TYR A C 1
ATOM 647 O O . TYR A 1 83 ? 1.115 -1.124 -15.014 1.00 83.31 83 TYR A O 1
ATOM 655 N N . TYR A 1 84 ? 0.884 -1.975 -12.955 1.00 78.19 84 TYR A N 1
ATOM 656 C CA . TYR A 1 84 ? 2.231 -2.548 -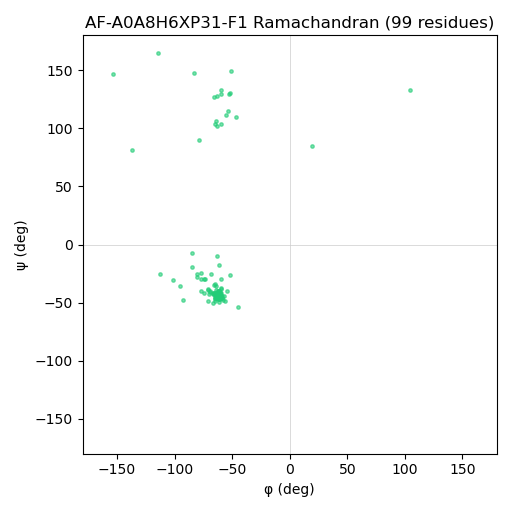12.884 1.00 78.19 84 TYR A CA 1
ATOM 657 C C . TYR A 1 84 ? 2.319 -3.963 -13.471 1.00 78.19 84 TYR A C 1
ATOM 659 O O . TYR A 1 84 ? 3.424 -4.435 -13.747 1.00 78.19 84 TYR A O 1
ATOM 667 N N . PHE A 1 85 ? 1.192 -4.676 -13.601 1.00 74.2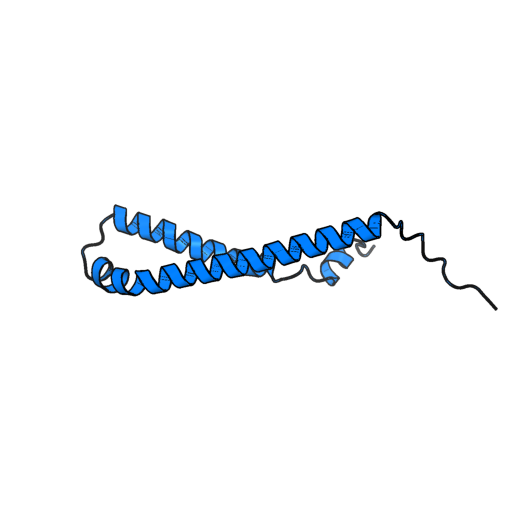5 85 PHE A N 1
ATOM 668 C CA . PHE A 1 85 ? 1.173 -6.083 -14.028 1.00 74.25 85 PHE A CA 1
ATOM 669 C C . PHE A 1 85 ? 0.547 -6.334 -15.395 1.00 74.25 85 PHE A C 1
ATOM 671 O O . PHE A 1 85 ? 0.913 -7.316 -16.035 1.00 74.25 85 PHE A O 1
ATOM 678 N N . VAL A 1 86 ? -0.344 -5.459 -15.845 1.00 75.56 86 VAL A N 1
ATOM 679 C CA . VAL A 1 86 ? -0.819 -5.396 -17.221 1.00 75.56 86 VAL A CA 1
ATOM 680 C C . VAL A 1 86 ? 0.272 -4.677 -17.997 1.00 75.56 86 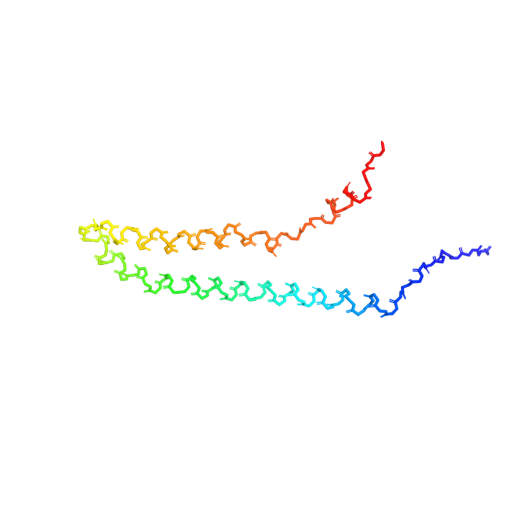VAL A C 1
ATOM 682 O O . VAL A 1 86 ? 0.311 -3.451 -18.062 1.00 75.56 86 VAL A O 1
ATOM 685 N N . ASP A 1 87 ? 1.215 -5.458 -18.514 1.00 66.25 87 ASP A N 1
ATOM 686 C CA . ASP A 1 87 ? 2.103 -4.986 -19.566 1.00 66.25 87 ASP A CA 1
ATOM 687 C C . ASP A 1 87 ? 1.213 -4.420 -20.692 1.00 66.25 87 ASP A C 1
ATOM 689 O O . ASP A 1 87 ? 0.210 -5.036 -21.064 1.00 66.25 87 ASP A O 1
ATOM 693 N N . LEU A 1 88 ? 1.511 -3.197 -21.151 1.00 63.00 88 LEU A N 1
ATOM 694 C CA . LEU A 1 88 ? 0.810 -2.578 -22.276 1.00 63.00 88 LEU A CA 1
ATOM 695 C C . LEU A 1 88 ? 0.883 -3.580 -23.430 1.00 63.00 88 LEU A C 1
ATOM 697 O O . LEU A 1 88 ? 1.988 -3.909 -23.858 1.00 63.00 88 LEU A O 1
ATOM 701 N N . ASP A 1 89 ? -0.264 -4.107 -23.859 1.00 59.78 89 ASP A N 1
ATOM 702 C CA . ASP A 1 89 ? -0.303 -5.179 -24.850 1.00 59.78 89 ASP A CA 1
ATOM 703 C C . ASP A 1 89 ? 0.543 -4.765 -26.065 1.00 59.78 89 ASP A C 1
ATOM 705 O O . ASP A 1 89 ? 0.415 -3.633 -26.551 1.00 59.78 89 ASP A O 1
ATOM 709 N N . ASP A 1 90 ? 1.442 -5.639 -26.530 1.00 65.75 90 ASP A N 1
ATOM 710 C CA . ASP A 1 90 ? 2.329 -5.354 -27.668 1.00 65.75 90 ASP A CA 1
ATOM 711 C C . ASP A 1 90 ? 1.524 -4.869 -28.890 1.00 65.75 90 ASP A C 1
ATOM 713 O O . ASP A 1 90 ? 2.026 -4.121 -29.735 1.00 65.75 90 ASP A O 1
ATOM 717 N N . GLU A 1 91 ? 0.251 -5.262 -28.969 1.00 66.31 91 GLU A N 1
ATOM 718 C CA . GLU A 1 91 ? -0.715 -4.815 -29.964 1.00 66.31 91 GLU A CA 1
ATOM 719 C C . GLU A 1 91 ? -1.021 -3.306 -29.888 1.00 66.31 91 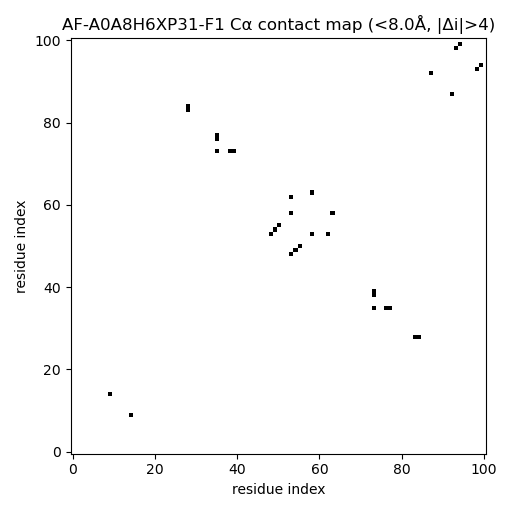GLU A C 1
ATOM 721 O O . GLU A 1 91 ? -1.054 -2.636 -30.922 1.00 66.31 91 GLU A O 1
ATOM 726 N N . VAL A 1 92 ? -1.155 -2.730 -28.688 1.00 69.50 92 VAL A N 1
ATOM 727 C CA . VAL A 1 92 ? -1.390 -1.287 -28.482 1.00 69.50 92 VAL A CA 1
ATOM 728 C C . VAL A 1 92 ? -0.149 -0.478 -28.856 1.00 69.50 92 VAL A C 1
ATOM 730 O O . VAL A 1 92 ? -0.255 0.550 -29.528 1.00 69.50 92 VAL A O 1
ATOM 733 N N . CYS A 1 93 ? 1.041 -0.965 -28.490 1.00 70.44 93 CYS A N 1
ATOM 734 C CA . CYS A 1 93 ? 2.307 -0.350 -28.895 1.00 70.44 93 CYS A CA 1
ATOM 735 C C . CYS A 1 93 ? 2.473 -0.346 -30.421 1.00 70.44 93 CYS A C 1
ATOM 737 O O . CYS A 1 93 ? 2.897 0.664 -30.987 1.00 70.44 93 CYS A O 1
ATOM 739 N N . ARG A 1 94 ? 2.083 -1.431 -31.108 1.00 72.44 94 ARG A N 1
ATOM 740 C CA . ARG A 1 94 ? 2.069 -1.472 -32.581 1.00 72.44 94 ARG A CA 1
ATOM 741 C C . ARG A 1 94 ? 1.087 -0.472 -33.179 1.00 72.44 94 ARG A C 1
ATOM 743 O O . ARG A 1 94 ? 1.445 0.201 -34.141 1.00 72.44 94 ARG A O 1
ATOM 750 N N . TRP A 1 95 ? -0.107 -0.347 -32.603 1.00 73.00 95 TRP A N 1
ATOM 751 C CA . TRP A 1 95 ? -1.135 0.583 -33.078 1.00 73.00 95 TRP A CA 1
ATOM 752 C C . TRP A 1 95 ? -0.709 2.053 -32.964 1.00 73.00 95 TRP A C 1
ATOM 754 O O . TRP A 1 95 ? -1.025 2.862 -33.832 1.00 73.00 95 TRP A O 1
ATOM 764 N N . ILE A 1 96 ? 0.036 2.403 -31.912 1.00 74.69 96 ILE A N 1
ATOM 765 C CA . ILE A 1 96 ? 0.567 3.759 -31.708 1.00 74.69 96 ILE A CA 1
ATOM 766 C C . ILE A 1 96 ? 1.784 4.025 -32.606 1.00 74.69 96 ILE A C 1
ATOM 768 O O . ILE A 1 96 ? 1.922 5.124 -33.141 1.00 74.69 96 ILE A O 1
ATOM 772 N N . ALA A 1 97 ? 2.670 3.038 -32.777 1.00 80.31 97 ALA A N 1
ATOM 773 C CA . ALA A 1 97 ? 3.894 3.190 -33.567 1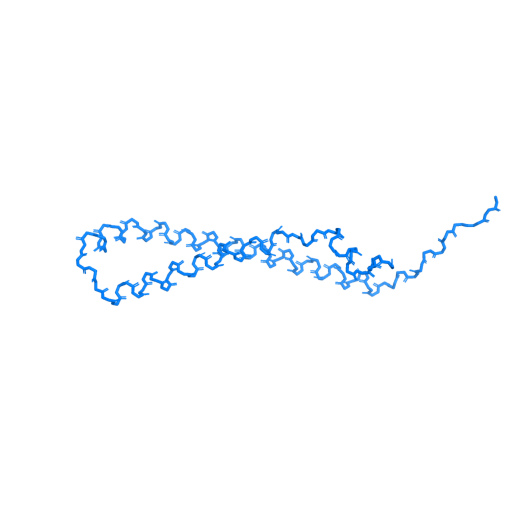.00 80.31 97 ALA A CA 1
ATOM 774 C C . ALA A 1 97 ? 3.641 3.220 -35.085 1.00 80.31 97 ALA A C 1
ATOM 776 O O . ALA A 1 97 ? 4.395 3.855 -35.821 1.00 80.31 97 ALA A O 1
ATOM 777 N N . ALA A 1 98 ? 2.593 2.545 -35.554 1.00 78.56 98 ALA A N 1
ATOM 778 C CA . ALA A 1 98 ? 2.190 2.525 -36.952 1.00 78.56 98 ALA A CA 1
ATOM 779 C C . ALA A 1 98 ? 0.662 2.668 -37.045 1.00 78.56 98 ALA A C 1
ATOM 781 O O . ALA A 1 98 ? -0.036 1.658 -37.177 1.00 78.56 98 ALA A O 1
ATOM 782 N N . PRO A 1 99 ? 0.123 3.901 -36.960 1.00 75.19 99 PRO A N 1
ATOM 783 C CA . PRO A 1 99 ? -1.301 4.110 -37.168 1.00 75.19 99 PRO A CA 1
ATOM 784 C C . PRO A 1 99 ? -1.671 3.628 -38.580 1.00 75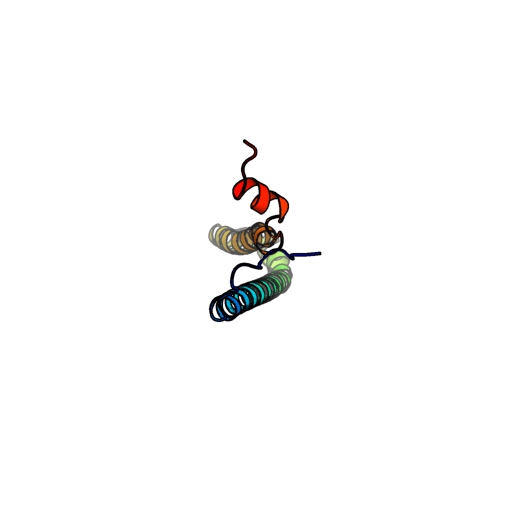.19 99 PRO A C 1
ATOM 786 O O . PRO A 1 99 ? -0.952 3.951 -39.533 1.00 75.19 99 PRO A O 1
ATOM 789 N N . PRO A 1 100 ? -2.748 2.838 -38.747 1.00 71.56 100 PRO A N 1
ATOM 790 C CA . PRO A 1 100 ? -3.210 2.466 -40.076 1.00 71.56 100 PRO A CA 1
ATOM 791 C C . PRO A 1 100 ? -3.564 3.740 -40.856 1.00 71.56 100 PRO A C 1
ATOM 793 O O . PRO A 1 100 ? -4.247 4.620 -40.328 1.00 71.56 100 PRO A O 1
ATOM 796 N N . ALA A 1 101 ? -3.022 3.838 -42.073 1.00 69.25 101 ALA A N 1
ATOM 797 C CA . ALA A 1 101 ? -3.187 4.973 -42.981 1.00 69.25 101 ALA A CA 1
ATOM 798 C C . ALA A 1 101 ? -4.627 5.127 -43.490 1.00 69.25 101 ALA A C 1
ATOM 800 O O . ALA A 1 101 ? -5.303 4.087 -43.675 1.00 69.25 101 ALA A O 1
#

pLDDT: mean 75.39, std 12.05, range [44.03, 91.62]

Solvent-accessible surface area (backbone atoms o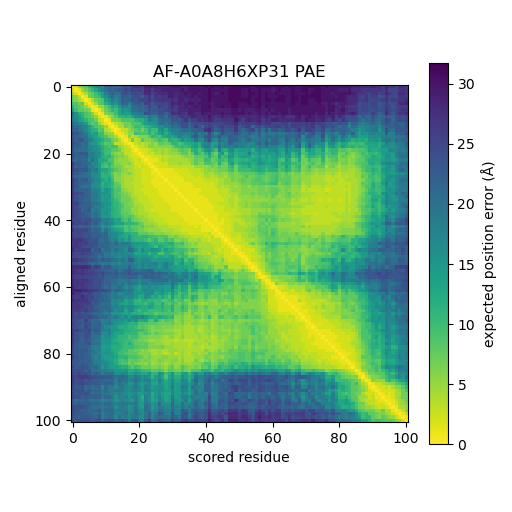nly — not comparable to full-atom values): 6093 Å² total; per-residue (Å²): 136,84,78,80,83,79,76,80,75,80,54,77,68,53,71,50,51,57,54,52,54,52,52,51,54,51,51,51,51,52,53,49,52,52,50,50,52,51,50,52,49,54,46,61,67,47,45,65,54,42,52,62,59,47,72,72,40,87,79,45,72,70,58,51,51,53,47,49,58,55,52,49,53,52,52,50,51,59,67,48,44,53,71,74,67,54,67,79,51,70,65,58,57,46,48,71,76,53,62,85,128

Secondary structure (DSSP, 8-state):
-----------TTHHHHHHHHHHHHHHHHHHHHHHHHHHHHHHHHHHHHHIIIIITS---HHHHHHHHHHHHHHHHHHHHHHHHHS---HHHHHHHHS---